Protein AF-A0A7Y5HJ88-F1 (afdb_monomer)

Mean predicted aligned error: 10.95 Å

Nearest PDB structures (foldseek):
  9in6-assembly1_Q  TM=5.980E-01  e=1.509E-03  Vibrio cholerae
  3ddy-assembly1_A  TM=4.834E-01  e=3.822E-01  Photobacterium leiognathi subsp. leiognathi
  1i8d-assembly1_C  TM=4.848E-01  e=1.341E+00  Escherichia coli
  1i8d-assembly1_B  TM=4.031E-01  e=1.341E+00  Escherichia coli
  2y6t-assembly2_H  TM=1.933E-01  e=7.429E+00  Yersinia pseudotuberculosis YPIII

Secondary structure (DSSP, 8-state):
-PPPP--------SSB---TTTSPBSSSTT-BTT---GGGTT-GGG----SEEEEEEEE---GGG--EEEBSS-B-TT-SEEEBS-STTS---SGGG-EEEETTEEEEEEEE-SSEEEEEEEEETTPPP--B-TT-EEE-PEEEEEEEE--BS--TT--

Solvent-accessible surface area (backbone atoms only — not comparable to full-atom values): 9269 Å² total; per-residue (Å²): 133,87,76,78,82,66,81,80,38,77,74,94,62,92,51,60,83,40,64,25,25,78,40,48,57,40,90,51,20,79,27,38,78,77,27,66,26,67,76,34,68,84,35,75,88,72,47,64,76,61,67,54,48,77,46,77,47,74,41,79,48,70,72,98,64,47,42,63,25,32,24,70,48,56,41,55,58,84,58,54,61,47,46,28,76,37,35,74,41,52,79,64,66,61,81,90,45,33,48,38,34,44,90,83,24,30,32,29,39,76,48,69,55,71,35,36,35,36,50,67,36,69,25,32,97,84,28,59,62,55,72,44,57,52,68,40,55,35,36,31,57,49,65,48,77,44,78,42,76,41,54,51,88,62,57,102,84,67,130

pLDDT: mean 78.97, std 18.43, range [27.45, 98.44]

Foldseek 3Di:
DDDPADLQADDDDLADDFQLAPFADDDHRRHDVLRPHNVSVVPVVSGDDDQKDKDKDFDQDDDPLNDKWFFQFKDALPDQKTFTPFCVSQVDDDQSQQWKDWDQKIWGFDDDDGTMTGTPDTRPPVRGRGIGGGGTIIHGTDMDIDIGGGHHPDDPPDD

Structure (mmCIF, N/CA/C/O backbone):
data_AF-A0A7Y5HJ88-F1
#
_entry.id   AF-A0A7Y5HJ88-F1
#
loop_
_atom_site.group_PDB
_atom_site.id
_atom_site.type_symbol
_atom_site.label_atom_id
_atom_site.label_alt_id
_atom_site.label_comp_id
_atom_site.label_asym_id
_atom_site.label_entity_id
_atom_site.label_seq_id
_atom_site.pdbx_PDB_ins_code
_atom_site.Cartn_x
_atom_site.Cartn_y
_atom_site.Cartn_z
_atom_site.occupancy
_atom_site.B_iso_or_equiv
_atom_site.auth_seq_id
_atom_site.auth_comp_id
_atom_site.auth_asym_id
_atom_site.auth_atom_id
_atom_site.pdbx_PDB_model_num
ATOM 1 N N . GLU A 1 1 ? -18.438 -6.863 -28.517 1.00 39.56 1 GLU A N 1
ATOM 2 C CA . GLU A 1 1 ? -17.621 -6.817 -27.287 1.00 39.56 1 GLU A CA 1
ATOM 3 C C . GLU A 1 1 ? -16.157 -7.030 -27.673 1.00 39.56 1 GLU A C 1
ATOM 5 O O . GLU A 1 1 ? -15.911 -7.962 -28.440 1.00 39.56 1 GLU A O 1
ATOM 10 N N . PRO A 1 2 ? -15.200 -6.162 -27.294 1.00 33.59 2 PRO A N 1
ATOM 11 C CA . PRO A 1 2 ? -13.812 -6.362 -27.685 1.00 33.59 2 PRO A CA 1
ATOM 12 C C . PRO A 1 2 ? -13.194 -7.467 -26.824 1.00 33.59 2 PRO A C 1
ATOM 14 O O . PRO A 1 2 ? -13.199 -7.415 -25.596 1.00 33.59 2 PRO A O 1
ATOM 17 N N . ARG A 1 3 ? -12.695 -8.498 -27.505 1.00 27.45 3 ARG A N 1
ATOM 18 C CA . ARG A 1 3 ? -12.047 -9.678 -26.928 1.00 27.45 3 ARG A CA 1
ATOM 19 C C . ARG A 1 3 ? -10.778 -9.234 -26.168 1.00 27.45 3 ARG A C 1
ATOM 21 O O . ARG A 1 3 ? -10.033 -8.422 -26.719 1.00 27.45 3 ARG A O 1
ATOM 28 N N . PRO A 1 4 ? -10.497 -9.726 -24.945 1.00 34.09 4 PRO A N 1
ATOM 29 C CA . PRO A 1 4 ? -9.244 -9.409 -24.263 1.00 34.09 4 PRO A CA 1
ATOM 30 C C . PRO A 1 4 ? -8.049 -9.845 -25.131 1.00 34.09 4 PRO A C 1
ATOM 32 O O . PRO A 1 4 ? -8.138 -10.885 -25.794 1.00 34.09 4 PRO A O 1
ATOM 35 N N . PRO A 1 5 ? -6.945 -9.074 -25.159 1.00 39.31 5 PRO A N 1
ATOM 36 C CA . PRO A 1 5 ? -5.787 -9.411 -25.976 1.00 39.31 5 PRO A CA 1
ATOM 37 C C . PRO A 1 5 ? -5.241 -10.780 -25.561 1.00 39.31 5 PRO A C 1
ATOM 39 O O . PRO A 1 5 ? -4.984 -11.032 -24.380 1.00 39.31 5 PRO A O 1
ATOM 42 N N . GLN A 1 6 ? -5.081 -11.678 -26.537 1.00 38.38 6 GLN A N 1
ATOM 43 C CA . GLN A 1 6 ? -4.413 -12.957 -26.323 1.00 38.38 6 GLN A CA 1
ATOM 44 C C . GLN A 1 6 ? -2.955 -12.688 -25.932 1.00 38.38 6 GLN A C 1
ATOM 46 O O . GLN A 1 6 ? -2.178 -12.163 -26.722 1.00 38.38 6 GLN A O 1
ATOM 51 N N . ARG A 1 7 ? -2.586 -13.054 -24.700 1.00 42.25 7 ARG A N 1
ATOM 52 C CA . ARG A 1 7 ? -1.224 -12.969 -24.140 1.00 42.25 7 ARG A CA 1
ATOM 53 C C . ARG A 1 7 ? -0.329 -14.110 -24.659 1.00 42.25 7 ARG A C 1
ATOM 55 O O . ARG A 1 7 ? 0.262 -14.842 -23.876 1.00 42.25 7 ARG A O 1
ATOM 62 N N . GLY A 1 8 ? -0.341 -14.341 -25.966 1.00 37.38 8 GLY A N 1
ATOM 63 C CA . GLY A 1 8 ? 0.315 -15.466 -26.643 1.00 37.38 8 GLY A CA 1
ATOM 64 C C . GLY A 1 8 ? 1.722 -15.193 -27.182 1.00 37.38 8 GLY A C 1
ATOM 65 O O . GLY A 1 8 ? 2.094 -15.810 -28.168 1.00 37.38 8 GLY A O 1
ATOM 66 N N . GLY A 1 9 ? 2.486 -14.280 -26.586 1.00 37.41 9 GLY A N 1
ATOM 67 C CA . GLY A 1 9 ? 3.842 -13.960 -27.029 1.00 37.41 9 GLY A CA 1
ATOM 68 C C . GLY A 1 9 ? 4.600 -13.239 -25.917 1.00 37.41 9 GLY A C 1
ATOM 69 O O . GLY A 1 9 ? 3.988 -12.612 -25.050 1.00 37.41 9 GLY A O 1
ATOM 70 N N . GLY A 1 10 ? 5.917 -13.424 -25.895 1.00 42.88 10 GLY A N 1
ATOM 71 C CA . GLY A 1 10 ? 6.760 -13.160 -24.731 1.00 42.88 10 GLY A CA 1
ATOM 72 C C . GLY A 1 10 ? 6.868 -14.397 -23.841 1.00 42.88 10 GLY A C 1
ATOM 73 O O . GLY A 1 10 ? 6.278 -14.467 -22.764 1.00 42.88 10 GLY A O 1
ATOM 74 N N . GLY A 1 11 ? 7.606 -15.408 -24.311 1.00 44.62 11 GLY A N 1
ATOM 75 C CA . GLY A 1 11 ? 8.034 -16.511 -23.453 1.00 44.62 11 GLY A CA 1
ATOM 76 C C . GLY A 1 11 ? 8.925 -16.006 -22.314 1.00 44.62 11 GLY A C 1
ATOM 77 O O . GLY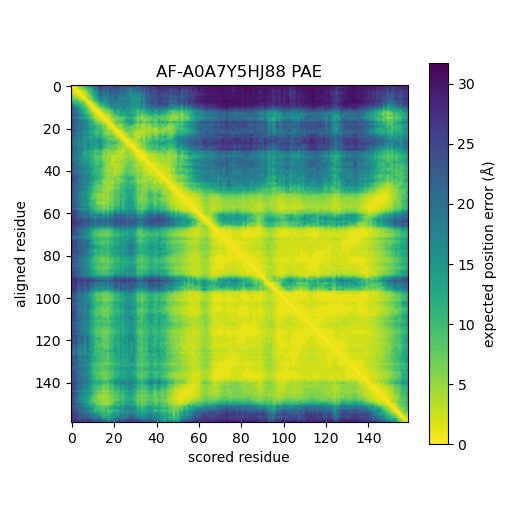 A 1 11 ? 9.494 -14.918 -22.389 1.00 44.62 11 GLY A O 1
ATOM 78 N N . LEU A 1 12 ? 9.051 -16.805 -21.254 1.00 50.62 12 LEU A N 1
ATOM 79 C CA . LEU A 1 12 ? 10.016 -16.551 -20.184 1.00 50.62 12 LEU A CA 1
ATOM 80 C C . LEU A 1 12 ? 11.418 -16.424 -20.798 1.00 50.62 12 LEU A C 1
ATOM 82 O O . LEU A 1 12 ? 11.959 -17.408 -21.299 1.00 50.62 12 LEU A O 1
ATOM 86 N N . SER A 1 13 ? 11.999 -15.226 -20.760 1.00 54.94 13 SER A N 1
ATOM 87 C CA . SER A 1 13 ? 1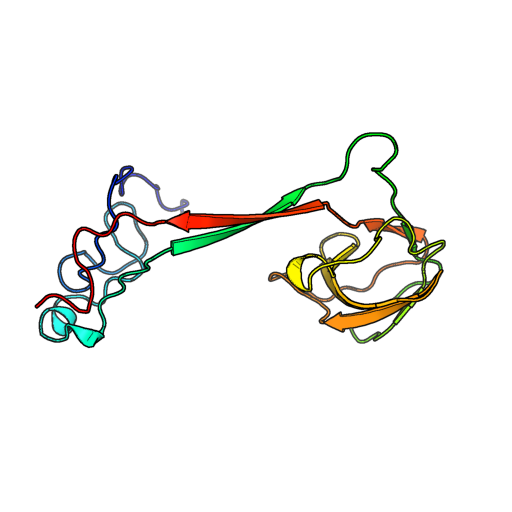3.413 -15.033 -21.072 1.00 54.94 13 SER A CA 1
ATOM 88 C C . SER A 1 13 ? 14.227 -15.170 -19.782 1.00 54.94 13 SER A C 1
ATOM 90 O O . SER A 1 13 ? 13.853 -14.568 -18.771 1.00 54.94 13 SER A O 1
ATOM 92 N N . PRO A 1 14 ? 15.333 -15.937 -19.774 1.00 60.66 14 PRO A N 1
ATOM 93 C CA . PRO A 1 14 ? 16.232 -16.008 -18.623 1.00 60.66 14 PRO A CA 1
ATOM 94 C C . PRO A 1 14 ? 17.045 -14.717 -18.426 1.00 60.66 14 PRO A C 1
ATOM 96 O O . PRO A 1 14 ? 17.687 -14.554 -17.389 1.00 60.66 14 PRO A O 1
ATOM 99 N N . THR A 1 15 ? 17.026 -13.810 -19.405 1.00 59.47 15 THR A N 1
ATOM 100 C CA . THR A 1 15 ? 17.745 -12.534 -19.392 1.00 59.47 15 THR A CA 1
ATOM 101 C C . THR A 1 15 ? 16.830 -11.383 -19.790 1.00 59.47 15 THR A C 1
ATOM 103 O O . THR A 1 15 ? 15.897 -11.539 -20.582 1.00 59.47 15 THR A O 1
ATOM 106 N N . TRP A 1 16 ? 17.098 -10.205 -19.238 1.00 66.38 16 TRP A N 1
ATOM 107 C CA . TRP A 1 16 ? 16.423 -8.977 -19.641 1.00 66.38 16 TRP A CA 1
ATOM 108 C C . TRP A 1 16 ? 17.110 -8.387 -20.878 1.00 66.38 16 TRP A C 1
ATOM 110 O O . TRP A 1 16 ? 18.289 -8.036 -20.821 1.00 66.38 16 TRP A O 1
ATOM 120 N N . ASP A 1 17 ? 16.369 -8.282 -21.984 1.00 63.44 17 ASP A N 1
ATOM 121 C CA . ASP A 1 17 ? 16.763 -7.529 -23.177 1.00 63.44 17 ASP A CA 1
ATOM 122 C C . ASP A 1 17 ? 15.790 -6.361 -23.353 1.00 63.44 17 ASP A C 1
ATOM 124 O O . ASP A 1 17 ? 14.572 -6.537 -23.404 1.00 63.44 17 ASP A O 1
ATOM 128 N N . SER A 1 18 ? 16.341 -5.154 -23.361 1.00 63.78 18 SER A N 1
ATOM 129 C CA . SER A 1 18 ? 15.601 -3.898 -23.445 1.00 63.78 18 SER A CA 1
ATOM 130 C C . SER A 1 18 ? 16.098 -3.027 -24.578 1.00 63.78 18 SER A C 1
ATOM 132 O O . SER A 1 18 ? 15.955 -1.819 -24.494 1.00 63.78 18 SER A O 1
ATOM 134 N N . THR A 1 19 ? 16.635 -3.622 -25.641 1.00 65.00 19 THR A N 1
ATOM 135 C CA . THR A 1 19 ? 16.904 -2.903 -26.891 1.00 65.00 19 THR A CA 1
ATOM 136 C C . THR A 1 19 ? 15.598 -2.391 -27.501 1.00 65.00 19 THR A C 1
ATOM 138 O O . THR A 1 19 ? 14.887 -3.084 -28.238 1.00 65.00 19 THR A O 1
ATOM 141 N N . ARG A 1 20 ? 15.228 -1.151 -27.169 1.00 68.50 20 ARG A N 1
ATOM 142 C CA . ARG A 1 20 ? 13.865 -0.632 -27.418 1.00 68.50 20 ARG A CA 1
ATOM 143 C C . ARG A 1 20 ? 13.608 -0.322 -28.890 1.00 68.50 20 ARG A C 1
ATOM 145 O O . ARG A 1 20 ? 12.452 -0.092 -29.259 1.00 68.50 20 ARG A O 1
ATOM 152 N N . GLY A 1 21 ? 14.660 -0.329 -29.708 1.00 66.00 21 GLY A N 1
ATOM 153 C CA . GLY A 1 21 ? 14.606 -0.153 -31.155 1.00 66.00 21 GLY A CA 1
ATOM 154 C C . GLY A 1 21 ? 14.425 -1.432 -31.974 1.00 66.00 21 GLY A C 1
ATOM 155 O O . GLY A 1 21 ? 14.065 -1.332 -33.146 1.00 66.00 21 GLY A O 1
ATOM 156 N N . LEU A 1 22 ? 14.644 -2.618 -31.387 1.00 67.88 22 LEU A N 1
ATOM 157 C CA . LEU A 1 22 ? 14.578 -3.901 -32.106 1.00 67.88 22 LEU A CA 1
ATOM 158 C C . LEU A 1 22 ? 13.214 -4.589 -31.995 1.00 67.88 22 LEU A C 1
ATOM 160 O O . LEU A 1 22 ? 12.809 -5.312 -32.906 1.00 67.88 22 LEU A O 1
ATOM 164 N N . LEU A 1 23 ? 12.502 -4.373 -30.888 1.00 67.81 23 LEU A N 1
ATOM 165 C CA . LEU A 1 23 ? 11.222 -5.026 -30.626 1.00 67.81 23 LEU A CA 1
ATOM 166 C C . LEU A 1 23 ? 10.039 -4.203 -31.172 1.00 67.81 23 LEU A C 1
ATOM 168 O O . LEU A 1 23 ? 10.067 -2.971 -31.109 1.00 67.81 23 LEU A O 1
ATOM 172 N N . PRO A 1 24 ? 8.970 -4.852 -31.673 1.00 64.38 24 PRO A N 1
ATOM 173 C CA . PRO A 1 24 ? 7.743 -4.164 -32.066 1.00 64.38 24 PRO A CA 1
ATOM 174 C C . PRO A 1 24 ? 7.118 -3.397 -30.884 1.00 64.38 24 PRO A C 1
ATOM 176 O O . PRO A 1 24 ? 6.978 -3.942 -29.784 1.00 64.38 24 PRO A O 1
ATOM 179 N N . ALA A 1 25 ? 6.755 -2.129 -31.106 1.00 63.03 25 ALA A N 1
ATOM 180 C CA . ALA A 1 25 ? 6.154 -1.260 -30.093 1.00 63.03 25 ALA A CA 1
ATOM 181 C C . ALA A 1 25 ? 4.634 -1.428 -30.002 1.00 63.03 25 ALA A C 1
ATOM 183 O O . ALA A 1 25 ? 3.912 -1.198 -30.973 1.00 63.03 25 ALA A O 1
ATOM 184 N N . GLY A 1 26 ? 4.133 -1.742 -28.805 1.00 58.69 26 GLY A N 1
ATOM 185 C CA . GLY A 1 26 ? 2.696 -1.814 -28.565 1.00 58.69 26 GLY A CA 1
ATOM 186 C C . GLY A 1 26 ? 2.296 -2.672 -27.370 1.00 58.69 26 GLY A C 1
ATOM 187 O O . GLY A 1 26 ? 3.107 -3.034 -26.521 1.00 58.69 26 GLY A O 1
ATOM 188 N N . ILE A 1 27 ? 1.005 -2.996 -27.322 1.00 53.31 27 ILE A N 1
ATOM 189 C CA . ILE A 1 27 ? 0.406 -3.903 -26.342 1.00 53.31 27 ILE A CA 1
ATOM 190 C C . ILE A 1 27 ? -0.102 -5.117 -27.117 1.00 53.31 27 ILE A C 1
ATOM 192 O O . ILE A 1 27 ? -1.057 -5.014 -27.885 1.00 53.31 27 ILE A O 1
ATOM 196 N N . GLY A 1 28 ? 0.543 -6.263 -26.937 1.00 52.94 28 GLY A N 1
ATOM 197 C CA . GLY A 1 28 ? 0.221 -7.481 -27.670 1.00 52.94 28 GLY A CA 1
ATOM 198 C C . GLY A 1 28 ? 1.176 -8.620 -27.326 1.00 52.94 28 GLY A C 1
ATOM 199 O O . GLY A 1 28 ? 2.159 -8.386 -26.629 1.00 52.94 28 GLY A O 1
ATOM 200 N N . PRO A 1 29 ? 0.882 -9.843 -27.793 1.00 50.69 29 PRO A N 1
ATOM 201 C CA . PRO A 1 29 ? 1.740 -11.003 -27.575 1.00 50.69 29 PRO A CA 1
ATOM 202 C C . PRO A 1 29 ? 3.168 -10.749 -28.071 1.00 50.69 29 PRO A C 1
ATOM 204 O O . PRO A 1 29 ? 4.124 -10.946 -27.341 1.00 50.69 29 PRO A O 1
ATOM 207 N N . ASP A 1 30 ? 3.327 -10.200 -29.267 1.00 55.00 30 ASP A N 1
ATOM 208 C CA . ASP A 1 30 ? 4.655 -10.029 -29.871 1.00 55.00 30 ASP A CA 1
ATOM 209 C C . ASP A 1 30 ? 5.184 -8.592 -29.741 1.00 55.00 30 ASP A C 1
ATOM 211 O O . ASP A 1 30 ? 6.024 -8.156 -30.525 1.00 55.00 30 ASP A O 1
ATOM 215 N N . GLN A 1 31 ? 4.644 -7.821 -28.792 1.00 60.56 31 GLN A N 1
ATOM 216 C CA . GLN A 1 31 ? 4.926 -6.396 -28.631 1.00 60.56 31 GLN A CA 1
ATOM 217 C C . GLN A 1 31 ? 5.555 -6.129 -27.265 1.00 60.56 31 GLN A C 1
ATOM 219 O O . GLN A 1 31 ? 5.046 -6.569 -26.232 1.00 60.56 31 GLN A O 1
ATOM 224 N N . PHE A 1 32 ? 6.640 -5.360 -27.243 1.00 67.19 32 PHE A N 1
ATOM 225 C CA . PHE A 1 32 ? 7.273 -4.936 -26.002 1.00 67.19 32 PHE A CA 1
ATOM 226 C C . PHE A 1 32 ? 6.724 -3.568 -25.604 1.00 67.19 32 PHE A C 1
ATOM 228 O O . PHE A 1 32 ? 6.903 -2.582 -26.312 1.00 67.19 32 PHE A O 1
ATOM 235 N N . PHE A 1 33 ? 6.057 -3.480 -24.453 1.00 64.31 33 PHE A N 1
ATOM 236 C CA . PHE A 1 33 ? 5.387 -2.243 -24.027 1.00 64.31 33 PHE A CA 1
ATOM 237 C C . PHE A 1 33 ? 6.351 -1.078 -23.741 1.00 64.31 33 PHE A C 1
ATOM 239 O O . PHE A 1 33 ? 5.917 0.069 -23.662 1.00 64.31 33 PHE A O 1
ATOM 246 N N . LEU A 1 34 ? 7.649 -1.360 -23.576 1.00 69.00 34 LEU A N 1
ATOM 247 C CA . LEU A 1 34 ? 8.689 -0.337 -23.484 1.00 69.00 34 LEU A CA 1
ATOM 248 C C . LEU A 1 34 ? 9.360 -0.046 -24.832 1.00 69.00 34 LEU A C 1
ATOM 250 O O . LEU A 1 34 ? 10.146 0.896 -24.880 1.00 69.00 34 LEU A O 1
ATOM 254 N N . ALA A 1 35 ? 9.082 -0.782 -25.912 1.00 72.69 35 ALA A N 1
ATOM 255 C CA . ALA A 1 35 ? 9.692 -0.498 -27.207 1.00 72.69 35 ALA A CA 1
ATOM 256 C C . ALA A 1 35 ? 9.321 0.906 -27.707 1.00 72.69 35 ALA A C 1
ATOM 258 O O . ALA A 1 35 ? 8.212 1.402 -27.508 1.00 72.69 35 ALA A O 1
ATOM 259 N N . LYS A 1 36 ? 10.296 1.550 -28.345 1.00 72.00 36 LYS A N 1
ATOM 260 C CA . LYS A 1 36 ? 10.197 2.894 -28.927 1.00 72.00 36 LYS A CA 1
ATOM 261 C C . LYS A 1 36 ? 10.299 2.879 -30.453 1.00 72.00 36 LYS A C 1
ATOM 263 O O . LYS A 1 36 ? 10.103 3.916 -31.080 1.00 72.00 36 LYS A O 1
ATOM 268 N N . GLY A 1 37 ? 10.557 1.710 -31.042 1.00 72.12 37 GLY A N 1
ATOM 269 C CA . GLY A 1 37 ? 10.689 1.543 -32.484 1.00 72.12 37 GLY A CA 1
ATOM 270 C C . GLY A 1 37 ? 12.021 2.073 -33.026 1.00 72.12 37 GLY A C 1
ATOM 271 O O . GLY A 1 37 ? 12.893 2.464 -32.248 1.00 72.12 37 GLY A O 1
ATOM 272 N N . PRO A 1 38 ? 12.192 2.102 -34.360 1.00 77.88 38 PRO A N 1
ATOM 273 C CA . PRO A 1 38 ? 13.493 2.288 -35.007 1.00 77.88 38 PRO A CA 1
ATOM 274 C C . PRO A 1 38 ? 14.285 3.526 -34.567 1.00 77.88 38 PRO A C 1
ATOM 276 O O . PRO A 1 38 ? 15.507 3.489 -34.570 1.00 77.88 38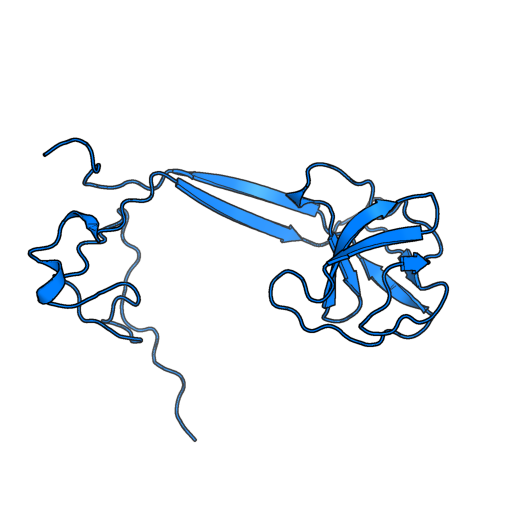 PRO A O 1
ATOM 279 N N . SER A 1 39 ? 13.618 4.596 -34.122 1.00 73.75 39 SER A N 1
ATOM 280 C CA . SER A 1 39 ? 14.275 5.807 -33.609 1.00 73.75 39 SER A CA 1
ATOM 281 C C . SER A 1 39 ? 15.114 5.590 -32.343 1.00 73.75 39 SER A C 1
ATOM 283 O O . SER A 1 39 ? 15.937 6.434 -32.015 1.00 73.75 39 SER A O 1
ATOM 285 N N . SER A 1 40 ? 14.904 4.492 -31.611 1.00 78.38 40 SER A N 1
ATOM 286 C CA . SER A 1 40 ? 15.717 4.125 -30.442 1.00 78.38 40 SER A CA 1
ATOM 287 C C . SER A 1 40 ? 17.008 3.384 -30.824 1.00 78.38 40 SER A C 1
ATOM 289 O O . SER A 1 40 ? 17.946 3.363 -30.039 1.00 78.38 40 SER A O 1
ATOM 291 N N . LEU A 1 41 ? 17.126 2.864 -32.057 1.00 76.56 41 LEU A N 1
ATOM 292 C CA . LEU A 1 41 ? 18.354 2.195 -32.522 1.00 76.56 41 LEU A CA 1
ATOM 293 C C . LEU A 1 41 ? 19.584 3.109 -32.491 1.00 76.56 41 LEU A C 1
ATOM 295 O O . LEU A 1 41 ? 20.701 2.631 -32.330 1.00 76.56 41 LEU A O 1
ATOM 299 N N . GLU A 1 42 ? 19.371 4.413 -32.650 1.00 78.44 42 GLU A N 1
ATOM 300 C CA . GLU A 1 42 ? 20.422 5.434 -32.647 1.00 78.44 42 GLU A CA 1
ATOM 301 C C . GLU A 1 42 ? 20.544 6.145 -31.287 1.00 78.44 42 GLU A C 1
ATOM 303 O O . GLU A 1 42 ? 21.314 7.093 -31.149 1.00 78.44 42 GLU A O 1
ATOM 308 N N . ASN A 1 43 ? 19.782 5.711 -30.276 1.00 74.00 43 ASN A N 1
ATOM 309 C CA . ASN A 1 43 ? 19.652 6.393 -28.993 1.00 74.00 43 ASN A CA 1
ATOM 310 C C . ASN A 1 43 ? 19.894 5.441 -27.811 1.00 74.00 43 ASN A C 1
ATOM 312 O O . ASN A 1 43 ? 18.973 5.115 -27.066 1.00 74.00 43 ASN A O 1
ATOM 316 N N . SER A 1 44 ? 21.147 5.030 -27.611 1.00 69.50 44 SER A N 1
ATOM 317 C CA . SER A 1 44 ? 21.537 4.078 -26.557 1.00 69.50 44 SER A CA 1
ATOM 318 C C . SER A 1 44 ? 21.144 4.510 -25.138 1.00 69.50 44 SER A C 1
ATOM 320 O O . SER A 1 44 ? 20.859 3.663 -24.300 1.00 69.50 44 SER A O 1
ATOM 322 N N . VAL A 1 45 ? 21.045 5.817 -24.865 1.00 70.12 45 VAL A N 1
ATOM 323 C CA . VAL A 1 45 ? 20.672 6.339 -23.535 1.00 70.12 45 VAL A CA 1
ATOM 324 C C . VAL A 1 45 ? 19.210 6.096 -23.163 1.00 70.12 45 VAL A C 1
ATOM 326 O O . VAL A 1 45 ? 18.803 6.405 -22.041 1.00 70.12 45 VAL A O 1
ATOM 329 N N . ASP A 1 46 ? 18.384 5.619 -24.096 1.00 72.44 46 ASP A N 1
ATOM 330 C CA . ASP A 1 46 ? 16.998 5.299 -23.793 1.00 72.44 46 ASP A CA 1
ATOM 331 C C . ASP A 1 46 ? 16.712 3.830 -23.516 1.00 72.44 46 ASP A C 1
ATOM 333 O O . ASP A 1 46 ? 15.590 3.536 -23.075 1.00 72.44 46 ASP A O 1
ATOM 337 N N . ASP A 1 47 ? 17.710 2.960 -23.677 1.00 72.94 47 ASP A N 1
ATOM 338 C CA . ASP A 1 47 ? 17.662 1.571 -23.246 1.00 72.94 47 ASP A CA 1
ATOM 339 C C . ASP A 1 47 ? 17.503 1.470 -21.716 1.00 72.94 47 ASP A C 1
ATOM 341 O O . ASP A 1 47 ? 17.861 2.360 -20.945 1.00 72.94 47 ASP A O 1
ATOM 345 N N . VAL A 1 48 ? 16.885 0.379 -21.253 1.00 71.88 48 VAL A N 1
ATOM 346 C CA . VAL A 1 48 ? 16.574 0.174 -19.829 1.00 71.88 48 VAL A CA 1
ATOM 347 C C . VAL A 1 48 ? 17.247 -1.099 -19.336 1.00 71.88 48 VAL A C 1
ATOM 349 O O . VAL A 1 48 ? 16.738 -2.194 -19.561 1.00 71.88 48 VAL A O 1
ATOM 352 N N . PHE A 1 49 ?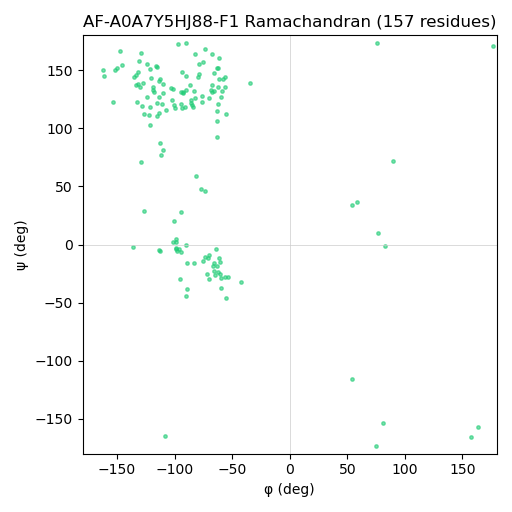 18.356 -0.967 -18.608 1.00 75.38 49 PHE A N 1
ATOM 353 C CA . PHE A 1 49 ? 19.101 -2.093 -18.030 1.00 75.38 49 PHE A CA 1
ATOM 354 C C . PHE A 1 49 ? 18.955 -2.120 -16.497 1.00 75.38 49 PHE A C 1
ATOM 356 O O . PHE A 1 49 ? 19.818 -1.621 -15.773 1.00 75.38 49 PHE A O 1
ATOM 363 N N . PRO A 1 50 ? 17.846 -2.654 -15.946 1.00 76.50 50 PRO A N 1
ATOM 364 C CA . PRO A 1 50 ? 17.663 -2.702 -14.507 1.00 76.50 50 PRO A CA 1
ATOM 365 C C . PRO A 1 50 ? 18.637 -3.717 -13.905 1.00 76.50 50 PRO A C 1
ATOM 367 O O . PRO A 1 50 ? 18.614 -4.887 -14.263 1.00 76.50 50 PRO A O 1
ATOM 370 N N . ALA A 1 51 ? 19.438 -3.306 -12.923 1.00 79.06 51 ALA A N 1
ATOM 371 C CA . ALA A 1 51 ? 20.297 -4.242 -12.190 1.00 79.06 51 ALA A CA 1
ATOM 372 C C . ALA A 1 51 ? 19.487 -5.185 -11.274 1.00 79.06 51 ALA A C 1
ATOM 374 O O . ALA A 1 51 ? 19.902 -6.304 -10.963 1.00 79.06 51 ALA A O 1
ATOM 375 N N . LYS A 1 52 ? 18.334 -4.715 -10.778 1.00 85.25 52 LYS A N 1
ATOM 376 C CA . LYS A 1 52 ? 17.463 -5.435 -9.839 1.00 85.25 52 LYS A CA 1
ATOM 377 C C . LYS A 1 52 ? 16.005 -5.035 -10.046 1.00 85.25 52 LYS A C 1
ATOM 379 O O . LYS A 1 52 ? 15.713 -3.894 -10.397 1.00 85.25 52 LYS A O 1
ATOM 384 N N . VAL A 1 53 ? 15.093 -5.946 -9.726 1.00 86.62 53 VAL A N 1
ATOM 385 C CA . VAL A 1 53 ? 13.660 -5.680 -9.560 1.00 86.62 53 VAL A CA 1
ATOM 386 C C . VAL A 1 53 ? 13.307 -5.816 -8.087 1.00 86.62 53 VAL A C 1
ATOM 388 O O . VAL A 1 53 ? 13.629 -6.823 -7.459 1.00 86.62 53 VAL A O 1
ATOM 391 N N . ARG A 1 54 ? 12.610 -4.821 -7.535 1.00 88.81 54 ARG A N 1
ATOM 392 C CA . ARG A 1 54 ? 12.025 -4.904 -6.195 1.00 88.81 54 ARG A CA 1
ATOM 393 C C . ARG A 1 54 ? 10.604 -5.443 -6.281 1.00 88.81 54 ARG A C 1
ATOM 395 O O . ARG A 1 54 ? 9.728 -4.808 -6.864 1.00 88.81 54 ARG A O 1
ATOM 402 N N . VAL A 1 55 ? 10.369 -6.589 -5.656 1.00 89.25 55 VAL A N 1
ATOM 403 C CA . VAL A 1 55 ? 9.045 -7.189 -5.496 1.00 89.25 55 VAL A CA 1
ATOM 404 C C . VAL A 1 55 ? 8.538 -6.884 -4.091 1.00 89.25 55 VAL A C 1
ATOM 406 O O . VAL A 1 55 ? 9.156 -7.288 -3.108 1.00 89.25 55 VAL A O 1
ATOM 409 N N . THR A 1 56 ? 7.400 -6.197 -4.000 1.00 87.00 56 THR A N 1
ATOM 410 C CA . THR A 1 56 ? 6.711 -5.922 -2.733 1.00 87.00 56 THR A CA 1
ATOM 411 C C . THR A 1 56 ? 5.384 -6.667 -2.713 1.00 87.00 56 THR A C 1
ATOM 413 O O . THR A 1 56 ? 4.474 -6.345 -3.475 1.00 87.00 56 THR A O 1
ATOM 416 N N . LEU A 1 57 ? 5.262 -7.651 -1.826 1.00 88.12 57 LEU A N 1
ATOM 417 C CA . LEU A 1 57 ? 4.038 -8.418 -1.608 1.00 88.12 57 LEU A CA 1
ATOM 418 C C . LEU A 1 57 ? 3.454 -8.061 -0.251 1.00 88.12 57 LEU A C 1
ATOM 420 O O . LEU A 1 57 ? 4.183 -7.949 0.731 1.00 88.12 57 LEU A O 1
ATOM 424 N N . VAL A 1 58 ? 2.133 -7.906 -0.191 1.00 87.12 58 VAL A N 1
ATOM 425 C CA . VAL A 1 58 ? 1.420 -7.799 1.081 1.00 87.12 58 VAL A CA 1
ATOM 426 C C . VAL A 1 58 ? 0.395 -8.904 1.162 1.00 87.12 58 VAL A C 1
ATOM 428 O O . VAL A 1 58 ? -0.505 -8.985 0.327 1.00 87.12 58 VAL A O 1
ATOM 431 N N . VAL A 1 59 ? 0.569 -9.751 2.165 1.00 86.81 59 VAL A N 1
ATOM 432 C CA . VAL A 1 59 ? -0.274 -10.916 2.423 1.00 86.81 59 VAL A CA 1
ATOM 433 C C . VAL A 1 59 ? -0.991 -10.737 3.749 1.00 86.81 59 VAL A C 1
ATOM 435 O O . VAL A 1 59 ? -0.506 -10.025 4.632 1.00 86.81 59 VAL A O 1
ATOM 438 N N . ASP A 1 60 ? -2.159 -11.359 3.881 1.00 83.19 60 ASP A N 1
ATOM 439 C CA . ASP A 1 60 ? -2.835 -11.382 5.172 1.00 83.19 60 ASP A CA 1
ATOM 440 C C . ASP A 1 60 ? -1.999 -12.183 6.178 1.00 83.19 60 ASP A C 1
ATOM 442 O O . ASP A 1 60 ? -1.284 -13.122 5.809 1.00 83.19 60 ASP A O 1
ATOM 446 N N . ARG A 1 61 ? -2.055 -11.785 7.446 1.00 77.12 61 ARG A N 1
ATOM 447 C CA . ARG A 1 61 ? -1.379 -12.529 8.512 1.00 77.12 61 ARG A CA 1
ATOM 448 C C . ARG A 1 61 ? -2.230 -13.748 8.861 1.00 77.12 61 ARG A C 1
ATOM 450 O O . ARG A 1 61 ? -3.452 -13.693 8.792 1.00 77.12 61 ARG A O 1
ATOM 457 N N . VAL A 1 62 ? -1.588 -14.854 9.230 1.00 72.12 62 VAL A N 1
ATOM 458 C CA . VAL A 1 62 ? -2.262 -16.092 9.658 1.00 72.12 62 VAL A CA 1
ATOM 459 C C . VAL A 1 62 ? -1.924 -16.401 11.117 1.00 72.12 62 VAL A C 1
ATOM 461 O O . VAL A 1 62 ? -0.870 -16.004 11.609 1.00 72.12 62 VAL A O 1
ATOM 464 N N . GLY A 1 63 ? -2.811 -17.111 11.818 1.00 69.69 63 GLY A N 1
ATOM 465 C CA . GLY A 1 63 ? -2.604 -17.509 13.216 1.00 69.69 63 GLY A CA 1
ATOM 466 C C . GLY A 1 63 ? -2.920 -16.406 14.234 1.00 69.69 63 GLY A C 1
ATOM 467 O O . GLY A 1 63 ? -3.731 -15.522 13.974 1.00 69.69 63 GLY A O 1
ATOM 468 N N . SER A 1 64 ? -2.287 -16.447 15.410 1.00 64.19 64 SER A N 1
ATOM 469 C CA . SER A 1 64 ? -2.509 -15.494 16.518 1.00 64.19 64 SER A CA 1
ATOM 470 C C . SER A 1 64 ? -2.192 -14.029 16.180 1.00 64.19 64 SER A C 1
ATOM 472 O O . SER A 1 64 ? -2.615 -13.116 16.898 1.00 64.19 64 SER A O 1
ATOM 474 N N . ASP A 1 65 ? -1.470 -13.821 15.078 1.00 64.06 65 ASP A N 1
ATOM 475 C CA . ASP A 1 65 ? -1.060 -12.517 14.559 1.00 64.06 65 ASP A CA 1
ATOM 476 C C . ASP A 1 65 ? -2.000 -11.991 13.462 1.00 64.06 65 ASP A C 1
ATOM 478 O O . ASP A 1 65 ? -1.839 -10.854 13.017 1.00 64.06 65 ASP A O 1
ATOM 482 N N . ALA A 1 66 ? -3.002 -12.784 13.054 1.00 68.81 66 ALA A N 1
ATOM 483 C CA . ALA A 1 66 ? -4.075 -12.424 12.119 1.00 68.81 66 ALA A CA 1
ATOM 484 C C . ALA A 1 66 ? -5.113 -11.491 12.761 1.00 68.81 66 ALA A C 1
ATOM 486 O O . ALA A 1 66 ? -6.322 -11.712 12.688 1.00 68.81 66 ALA A O 1
ATOM 487 N N . ARG A 1 67 ? -4.638 -10.467 13.468 1.00 81.94 67 ARG A N 1
ATOM 488 C CA . ARG A 1 67 ? -5.509 -9.489 14.108 1.00 81.94 67 ARG A CA 1
ATOM 489 C C . ARG A 1 67 ? -5.985 -8.489 13.063 1.00 81.94 67 ARG A C 1
ATOM 491 O O . ARG A 1 67 ? -5.245 -8.109 12.158 1.00 81.94 67 ARG A O 1
ATOM 498 N N . VAL A 1 68 ? -7.223 -8.056 13.223 1.00 90.75 68 VAL A N 1
ATOM 499 C CA . VAL A 1 68 ? -7.822 -6.953 12.475 1.00 90.75 68 VAL A CA 1
ATOM 500 C C . VAL A 1 68 ? -8.274 -5.911 13.486 1.00 90.75 68 VAL A C 1
ATOM 502 O O . VAL A 1 68 ? -8.552 -6.262 14.631 1.00 90.75 68 VAL A O 1
ATOM 505 N N . GLY A 1 69 ? -8.290 -4.651 13.077 1.00 94.00 69 GLY A N 1
ATOM 506 C CA . GLY A 1 69 ? -8.988 -3.606 13.810 1.00 94.00 69 GLY A CA 1
ATOM 507 C C . GLY A 1 69 ? -10.365 -3.363 13.218 1.00 94.00 69 GLY A C 1
ATOM 508 O O . GLY A 1 69 ? -10.700 -3.855 12.136 1.00 94.00 69 GLY A O 1
ATOM 509 N N . GLU A 1 70 ? -11.131 -2.542 13.906 1.00 97.62 70 GLU A N 1
ATOM 510 C CA . GLU A 1 70 ? -12.454 -2.096 13.498 1.00 97.62 70 GLU A CA 1
ATOM 511 C C . GLU A 1 70 ? -12.522 -0.572 13.603 1.00 97.62 70 GLU A C 1
ATOM 513 O O . GLU A 1 70 ? -12.036 0.006 14.574 1.00 97.62 70 GLU A O 1
ATOM 518 N N . LEU A 1 71 ? -13.090 0.100 12.597 1.00 98.38 71 LEU A N 1
ATOM 519 C CA . LEU A 1 71 ? -13.288 1.548 12.645 1.00 98.38 71 LEU A CA 1
ATOM 520 C C . LEU A 1 71 ? -14.217 1.925 13.802 1.00 98.38 71 LEU A C 1
ATOM 522 O O . LEU A 1 71 ? -15.383 1.546 13.810 1.00 98.38 71 LEU A O 1
ATOM 526 N N . ALA A 1 72 ? -13.725 2.750 14.725 1.00 98.12 72 ALA A N 1
ATOM 527 C CA . ALA A 1 72 ? -14.521 3.266 15.839 1.00 98.12 72 ALA A CA 1
ATOM 528 C C . ALA A 1 72 ? -15.552 4.317 15.381 1.00 98.12 72 ALA A C 1
ATOM 530 O O . ALA A 1 72 ? -16.577 4.531 16.027 1.00 98.12 72 ALA A O 1
ATOM 531 N N . GLN A 1 73 ? -15.272 4.990 14.264 1.00 96.81 73 GLN A N 1
ATOM 532 C CA . GLN A 1 73 ? -16.161 5.951 13.617 1.00 96.81 73 GLN A CA 1
ATOM 533 C C . GLN A 1 73 ? -15.989 5.868 12.098 1.00 96.81 73 GLN A C 1
ATOM 535 O O . GLN A 1 73 ? -14.925 5.485 11.609 1.00 96.81 73 GLN A O 1
ATOM 540 N N . GLY A 1 74 ? -17.023 6.257 11.350 1.00 97.75 74 GLY A N 1
ATOM 541 C CA . GLY A 1 74 ? -16.913 6.361 9.897 1.00 97.75 74 GLY A CA 1
ATOM 542 C C . GLY A 1 74 ? -15.891 7.421 9.480 1.00 97.75 74 GLY A C 1
ATOM 543 O O . GLY A 1 74 ? -15.677 8.392 10.207 1.00 97.75 74 GLY A O 1
ATOM 544 N N . ILE A 1 75 ? -15.282 7.226 8.311 1.00 98.12 75 ILE A N 1
ATOM 545 C CA . ILE A 1 75 ? -14.324 8.166 7.717 1.00 98.12 75 ILE A CA 1
ATOM 546 C C . ILE A 1 75 ? -14.723 8.512 6.279 1.00 98.12 75 ILE A C 1
ATOM 548 O O . ILE A 1 75 ? -15.139 7.644 5.509 1.00 98.12 75 ILE A O 1
ATOM 552 N N . GLY A 1 76 ? -14.589 9.781 5.909 1.00 97.94 76 GLY A N 1
ATOM 553 C CA . GLY A 1 76 ? -14.755 10.292 4.552 1.00 97.94 76 GLY A CA 1
ATOM 554 C C . GLY A 1 76 ? -13.447 10.291 3.748 1.00 97.94 76 GLY A C 1
ATOM 555 O O . GLY A 1 76 ? -12.382 10.022 4.302 1.00 97.94 76 GLY A O 1
ATOM 556 N N . PRO A 1 77 ? -13.481 10.613 2.441 1.00 96.94 77 PRO A N 1
ATOM 557 C CA . PRO A 1 77 ? -12.315 10.525 1.551 1.00 96.94 77 PRO A CA 1
ATOM 558 C C . PRO A 1 77 ? -11.168 11.485 1.893 1.00 96.94 77 PRO A C 1
ATOM 560 O O . PRO A 1 77 ? -10.016 11.194 1.580 1.00 96.94 77 PRO A O 1
ATOM 563 N N . GLU A 1 78 ? -11.468 12.617 2.529 1.00 97.25 78 GLU A N 1
ATOM 564 C CA . GLU A 1 78 ? -10.482 13.654 2.866 1.00 97.25 78 GLU A CA 1
ATOM 565 C C . GLU A 1 78 ? -10.046 13.619 4.337 1.00 97.25 78 GLU A C 1
ATOM 567 O O . GLU A 1 78 ? -9.223 14.430 4.756 1.00 97.25 78 GLU A O 1
ATOM 572 N N . ASP A 1 79 ? -10.550 12.658 5.117 1.00 97.88 79 ASP A N 1
ATOM 573 C CA . ASP A 1 79 ? -10.156 12.518 6.513 1.00 97.88 79 ASP A CA 1
ATOM 574 C C . ASP A 1 79 ? -8.683 12.129 6.632 1.00 97.88 79 ASP A C 1
ATOM 576 O O . ASP A 1 79 ? -8.194 11.188 5.990 1.00 97.88 79 ASP A O 1
ATOM 580 N N . THR A 1 80 ? -7.993 12.855 7.508 1.00 97.81 80 THR A N 1
ATOM 581 C CA . THR A 1 80 ? -6.560 12.709 7.784 1.00 97.81 80 THR A CA 1
ATOM 582 C C . THR A 1 80 ? -6.271 11.882 9.036 1.00 97.81 80 THR A C 1
ATOM 584 O O . THR A 1 80 ? -5.115 11.687 9.403 1.00 97.81 80 THR A O 1
ATOM 587 N N . THR A 1 81 ? -7.308 11.370 9.698 1.00 97.88 81 THR A N 1
ATOM 588 C CA . THR A 1 81 ? -7.183 10.516 10.883 1.00 97.88 81 THR A CA 1
ATOM 589 C C . THR A 1 81 ? -8.127 9.330 10.779 1.00 97.88 81 THR A C 1
ATOM 591 O O . THR A 1 81 ? -9.230 9.447 10.246 1.00 97.88 81 THR A O 1
ATOM 594 N N . ILE A 1 82 ? -7.689 8.179 11.281 1.00 98.06 82 ILE A N 1
ATOM 595 C CA . ILE A 1 82 ? -8.479 6.948 11.303 1.00 98.06 82 ILE A CA 1
ATOM 596 C C . ILE A 1 82 ? -8.502 6.436 12.732 1.00 98.06 82 ILE A C 1
ATOM 598 O O . ILE A 1 82 ? -7.468 6.011 13.243 1.00 98.06 82 ILE A O 1
ATOM 602 N N . ARG A 1 83 ? -9.676 6.468 13.367 1.00 98.19 83 ARG A N 1
ATOM 603 C CA . ARG A 1 83 ? -9.870 5.906 14.707 1.00 98.19 83 ARG A CA 1
ATOM 604 C C . ARG A 1 83 ? -10.356 4.470 14.617 1.00 98.19 83 ARG A C 1
ATOM 606 O O . ARG A 1 83 ? -11.326 4.185 13.915 1.00 98.19 83 ARG A O 1
ATOM 613 N N . VAL A 1 84 ? -9.695 3.596 15.357 1.00 97.75 84 VAL A N 1
ATOM 614 C CA . VAL A 1 84 ? -9.966 2.165 15.458 1.00 97.75 84 VAL A CA 1
ATOM 615 C C . VAL A 1 84 ? -10.070 1.740 16.920 1.00 97.75 84 VAL A C 1
ATOM 617 O O . VAL A 1 84 ? -9.646 2.460 17.820 1.00 97.75 84 VAL A 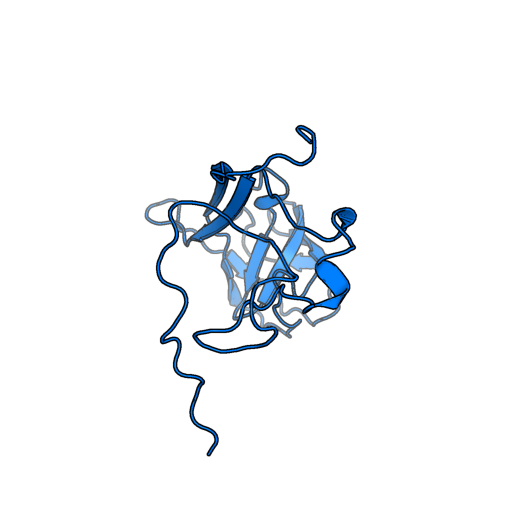O 1
ATOM 620 N N . ASP A 1 85 ? -10.611 0.554 17.151 1.00 96.56 85 ASP A N 1
ATOM 621 C CA . ASP A 1 85 ? -10.653 -0.102 18.460 1.00 96.56 85 ASP A CA 1
ATOM 622 C C . ASP A 1 85 ? -9.257 -0.351 19.071 1.00 96.56 85 ASP A C 1
ATOM 624 O O . ASP A 1 85 ? -9.061 -0.210 20.277 1.00 96.56 85 ASP A O 1
ATOM 628 N N . SER A 1 86 ? -8.264 -0.693 18.249 1.00 94.69 86 SER A N 1
ATOM 629 C CA . SER A 1 86 ? -6.857 -0.777 18.641 1.00 94.69 86 SER A CA 1
ATOM 630 C C . SER A 1 86 ? -5.947 -0.741 17.421 1.00 94.69 86 SER A C 1
ATOM 632 O O . SER A 1 86 ? -6.253 -1.365 16.419 1.00 94.69 86 SER A O 1
ATOM 634 N N . THR A 1 87 ? -4.767 -0.123 17.492 1.00 93.62 87 THR A N 1
ATOM 635 C CA . THR A 1 87 ? -3.778 -0.167 16.397 1.00 93.62 87 THR A CA 1
ATOM 636 C C . THR A 1 87 ? -2.798 -1.340 16.502 1.00 93.62 87 THR A C 1
ATOM 638 O O . THR A 1 87 ? -1.923 -1.502 15.646 1.00 93.62 87 THR A O 1
ATOM 641 N N . ARG A 1 88 ? -2.906 -2.192 17.533 1.00 89.88 88 ARG A N 1
ATOM 642 C CA . ARG A 1 88 ? -1.946 -3.286 17.799 1.00 89.88 88 ARG A CA 1
ATOM 643 C C . ARG A 1 88 ? -1.849 -4.312 16.668 1.00 89.88 88 ARG A C 1
ATOM 645 O O . ARG A 1 88 ? -0.807 -4.944 16.519 1.00 89.88 88 ARG A O 1
ATOM 652 N N . PHE A 1 89 ? -2.902 -4.460 15.862 1.00 88.81 89 PHE A N 1
ATOM 653 C CA . PHE A 1 89 ? -2.896 -5.321 14.675 1.00 88.81 89 PHE A CA 1
ATOM 654 C C . PHE A 1 89 ? -1.939 -4.823 13.577 1.00 88.81 89 PHE A C 1
ATOM 656 O O . PHE A 1 89 ? -1.468 -5.608 12.757 1.00 88.81 89 PHE A O 1
ATOM 663 N N . ALA A 1 90 ? -1.616 -3.528 13.583 1.00 88.81 90 ALA A N 1
ATOM 664 C CA . ALA A 1 90 ? -0.673 -2.886 12.683 1.00 88.81 90 ALA A CA 1
ATOM 665 C C . ALA A 1 90 ? 0.559 -2.434 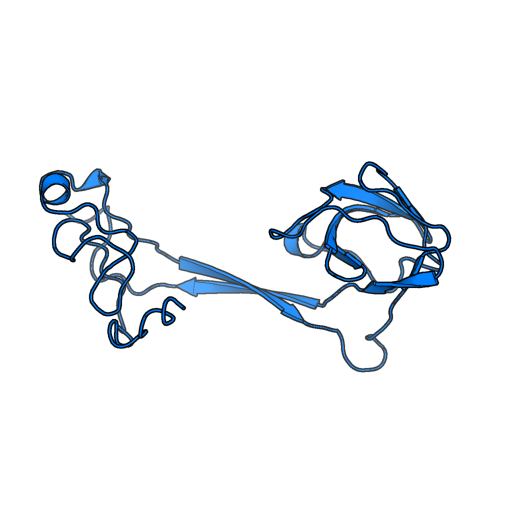13.485 1.00 88.81 90 ALA A C 1
ATOM 667 O O . ALA A 1 90 ? 0.680 -1.251 13.802 1.00 88.81 90 ALA A O 1
ATOM 668 N N . PRO A 1 91 ? 1.487 -3.340 13.851 1.00 74.81 91 PRO A N 1
ATOM 669 C CA . PRO A 1 91 ? 2.596 -3.016 14.753 1.00 74.81 91 PRO A CA 1
ATOM 670 C C . PRO A 1 91 ? 3.544 -1.919 14.231 1.00 74.81 91 PRO A C 1
ATOM 672 O O . PRO A 1 91 ? 4.326 -1.368 15.005 1.00 74.81 91 PRO A O 1
ATOM 675 N N . GLY A 1 92 ? 3.444 -1.537 12.956 1.00 67.75 92 GLY A N 1
ATOM 676 C CA . GLY A 1 92 ? 4.369 -0.599 12.330 1.00 67.75 92 GLY A CA 1
ATOM 677 C C . GLY A 1 92 ? 5.719 -1.235 12.006 1.00 67.75 92 GLY A C 1
ATOM 678 O O . GLY A 1 92 ? 5.963 -2.400 12.317 1.00 67.75 92 GLY A O 1
ATOM 679 N N . GLY A 1 93 ? 6.568 -0.479 11.310 1.00 64.31 93 GLY A N 1
ATOM 680 C CA . GLY A 1 93 ? 7.881 -0.921 10.842 1.00 64.31 93 GLY A CA 1
ATOM 681 C C . GLY A 1 93 ? 8.437 0.001 9.756 1.00 64.31 93 GLY A C 1
ATOM 682 O O . GLY A 1 93 ? 8.023 1.159 9.664 1.00 64.31 93 GLY A O 1
ATOM 683 N N . ASP A 1 94 ? 9.357 -0.534 8.945 1.00 66.50 94 ASP A N 1
ATOM 684 C CA . ASP A 1 94 ? 9.864 0.057 7.694 1.00 66.50 94 ASP A CA 1
ATOM 685 C C . ASP A 1 94 ? 8.751 0.840 6.954 1.00 66.50 94 ASP A C 1
ATOM 687 O O . ASP A 1 94 ? 7.616 0.350 6.916 1.00 66.50 94 ASP A O 1
ATOM 691 N N . PRO A 1 95 ? 9.021 2.028 6.367 1.00 66.62 95 PRO A N 1
ATOM 692 C CA . PRO A 1 95 ? 8.049 2.778 5.563 1.00 66.62 95 PRO A CA 1
ATOM 693 C C . PRO A 1 95 ? 7.216 1.921 4.595 1.00 66.62 95 PRO A C 1
ATOM 695 O O . PRO A 1 95 ? 6.034 2.185 4.383 1.00 66.62 95 PRO A O 1
ATOM 698 N N . VAL A 1 96 ? 7.786 0.838 4.059 1.00 69.56 96 VAL A N 1
ATOM 699 C CA . VAL A 1 96 ? 7.103 -0.088 3.143 1.00 69.56 96 VAL A CA 1
ATOM 700 C C . VAL A 1 96 ? 5.954 -0.877 3.818 1.00 69.56 96 VAL A C 1
ATOM 702 O O . VAL A 1 96 ? 5.052 -1.391 3.147 1.00 69.56 96 VAL A O 1
ATOM 705 N N . GLY A 1 97 ? 5.939 -0.944 5.150 1.00 74.12 97 GLY A N 1
ATOM 706 C CA . GLY A 1 97 ? 4.919 -1.578 5.988 1.00 74.12 97 GLY A CA 1
ATOM 707 C C . GLY A 1 97 ? 3.871 -0.633 6.589 1.00 74.12 97 GLY A C 1
ATOM 708 O O . GLY A 1 97 ? 2.938 -1.120 7.226 1.00 74.12 97 GLY A O 1
ATOM 709 N N . LYS A 1 98 ? 3.973 0.689 6.392 1.00 91.06 98 LYS A N 1
ATOM 710 C CA . LYS A 1 98 ? 3.037 1.668 6.976 1.00 91.06 98 LYS A CA 1
ATOM 711 C C . LYS A 1 98 ? 1.735 1.813 6.181 1.00 91.06 98 LYS A C 1
ATOM 713 O O . LYS A 1 98 ? 1.387 2.886 5.695 1.00 91.06 98 LYS A O 1
ATOM 718 N N . PHE A 1 99 ? 1.013 0.707 6.029 1.00 93.12 99 PHE A N 1
ATOM 719 C CA . PHE A 1 99 ? -0.250 0.670 5.299 1.00 93.12 99 PHE A CA 1
ATOM 720 C C . PHE A 1 99 ? -1.324 -0.088 6.073 1.00 93.12 99 PHE A C 1
ATOM 722 O O . PHE A 1 99 ? -1.043 -1.092 6.727 1.00 93.12 99 PHE A O 1
ATOM 729 N N . VAL A 1 100 ? -2.565 0.363 5.932 1.00 94.56 100 VAL A N 1
ATOM 730 C CA . VAL A 1 100 ? -3.767 -0.382 6.308 1.00 94.56 100 VAL A CA 1
ATOM 731 C C . VAL A 1 100 ? -4.697 -0.505 5.108 1.00 94.56 100 VAL A C 1
ATOM 733 O O . VAL A 1 100 ? -4.638 0.302 4.178 1.00 94.56 100 VAL A O 1
ATOM 736 N N . LYS A 1 101 ? -5.549 -1.526 5.114 1.00 95.44 101 LYS A N 1
ATOM 737 C CA . LYS A 1 101 ? -6.586 -1.737 4.108 1.00 95.44 101 LYS A CA 1
ATOM 738 C C . LYS A 1 101 ? -7.962 -1.686 4.757 1.00 95.44 101 LYS A C 1
ATOM 740 O O . LYS A 1 101 ? -8.181 -2.386 5.746 1.00 95.44 101 LYS A O 1
ATOM 745 N N . ILE A 1 102 ? -8.872 -0.910 4.172 1.00 97.06 102 ILE A N 1
ATOM 746 C CA . ILE A 1 102 ? -10.287 -0.834 4.562 1.00 97.06 102 ILE A CA 1
ATOM 747 C C . ILE A 1 102 ? -11.116 -1.034 3.296 1.00 97.06 102 ILE A C 1
ATOM 749 O O . ILE A 1 102 ? -10.953 -0.297 2.324 1.00 97.06 102 ILE A O 1
ATOM 753 N N . GLY A 1 103 ? -11.942 -2.082 3.259 1.00 95.75 103 GLY A N 1
ATOM 754 C CA . GLY A 1 103 ? -12.651 -2.469 2.035 1.00 95.75 103 GLY A CA 1
ATOM 755 C C . GLY A 1 103 ? -11.684 -2.674 0.860 1.00 95.75 103 GLY A C 1
ATOM 756 O O . GLY A 1 103 ? -10.821 -3.555 0.906 1.00 95.75 103 GLY A O 1
ATOM 757 N N . ASN A 1 104 ? -11.812 -1.842 -0.178 1.00 96.12 104 ASN A N 1
ATOM 758 C CA . ASN A 1 104 ? -10.949 -1.852 -1.365 1.00 96.12 104 ASN A CA 1
ATOM 759 C C . ASN A 1 104 ? -9.834 -0.797 -1.343 1.00 96.12 104 ASN A C 1
ATOM 761 O O . ASN A 1 104 ? -9.004 -0.776 -2.252 1.00 96.12 104 ASN A O 1
ATOM 765 N N . GLU A 1 105 ? -9.779 0.047 -0.316 1.00 97.88 105 GLU A N 1
ATOM 766 C CA . GLU A 1 105 ? -8.823 1.142 -0.228 1.00 97.88 105 GLU A CA 1
ATOM 767 C C . GLU A 1 105 ? -7.580 0.739 0.568 1.00 97.88 105 GLU A C 1
ATOM 769 O O . GLU A 1 105 ? -7.667 0.227 1.686 1.00 97.88 105 GLU A O 1
ATOM 774 N N . TRP A 1 106 ? -6.407 1.021 0.002 1.00 96.19 106 TRP A N 1
ATOM 775 C CA . TRP A 1 106 ? -5.146 1.041 0.736 1.00 96.19 106 TRP A CA 1
ATOM 776 C C . TRP A 1 106 ? -4.872 2.457 1.234 1.00 96.19 106 TRP A C 1
ATOM 778 O O . TRP A 1 106 ? -4.905 3.412 0.460 1.00 96.19 106 TRP A O 1
ATOM 788 N N . ILE A 1 107 ? -4.536 2.588 2.513 1.00 96.44 107 ILE A N 1
ATOM 789 C CA . ILE A 1 107 ? -4.239 3.866 3.156 1.00 96.44 107 ILE A CA 1
ATOM 790 C C . ILE A 1 107 ? -2.852 3.788 3.784 1.00 96.44 107 ILE A C 1
ATOM 792 O O . ILE A 1 107 ? -2.562 2.870 4.549 1.00 96.44 107 ILE A O 1
ATOM 796 N N . GLN A 1 108 ? -1.993 4.745 3.445 1.00 94.81 108 GLN A N 1
ATOM 797 C CA . GLN A 1 108 ? -0.696 4.939 4.083 1.00 94.81 108 GLN A CA 1
ATOM 798 C C . GLN A 1 108 ? -0.860 5.828 5.313 1.00 94.81 108 GLN A C 1
ATOM 800 O O . GLN A 1 108 ? -1.552 6.849 5.251 1.00 94.81 108 GLN A O 1
ATOM 805 N N . TRP A 1 109 ? -0.201 5.467 6.405 1.00 95.31 109 TRP A N 1
ATOM 806 C CA . TRP A 1 109 ? -0.206 6.238 7.645 1.00 95.31 109 TRP A CA 1
ATOM 807 C C . TRP A 1 109 ? 1.216 6.664 8.013 1.00 95.31 109 TRP A C 1
ATOM 809 O O . TRP A 1 109 ? 2.169 5.922 7.792 1.00 95.31 109 TRP A O 1
ATOM 819 N N . SER A 1 110 ? 1.375 7.8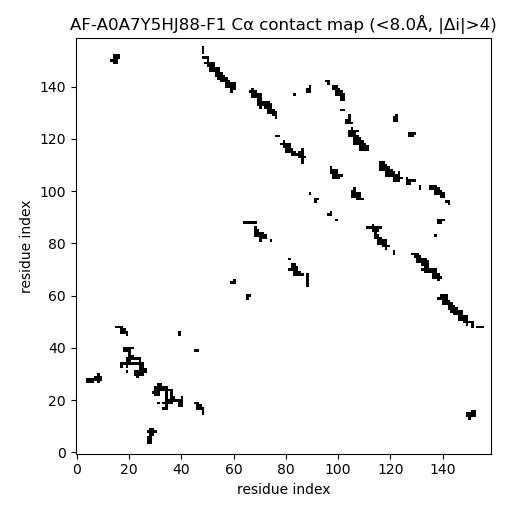66 8.558 1.00 93.69 110 SER A N 1
ATOM 820 C CA . SER A 1 110 ? 2.684 8.408 8.942 1.00 93.69 110 SER A CA 1
ATOM 821 C C . SER A 1 110 ? 3.039 8.038 10.379 1.00 93.69 110 SER A C 1
ATOM 823 O O . SER A 1 110 ? 4.192 7.694 10.666 1.00 93.69 110 SER A O 1
ATOM 825 N N . ASP A 1 111 ? 2.033 8.048 11.251 1.00 93.50 111 ASP A N 1
ATOM 826 C CA . ASP A 1 111 ? 2.157 7.807 12.683 1.00 93.50 111 ASP A CA 1
ATOM 827 C C . ASP A 1 111 ? 0.913 7.111 13.259 1.00 93.50 111 ASP A C 1
ATOM 829 O O . ASP A 1 111 ? -0.125 7.028 12.590 1.00 93.50 111 ASP A O 1
ATOM 833 N N . ARG A 1 112 ? 1.017 6.593 14.487 1.00 94.69 112 ARG A N 1
ATOM 834 C CA . ARG A 1 112 ? -0.106 5.995 15.216 1.00 94.69 112 ARG A CA 1
ATOM 835 C C . ARG A 1 112 ? 0.049 6.102 16.732 1.00 94.69 112 ARG A C 1
ATOM 837 O O . ARG A 1 112 ? 1.156 5.996 17.251 1.00 94.69 112 ARG A O 1
ATOM 844 N N . ASP A 1 113 ? -1.080 6.176 17.424 1.00 94.94 113 ASP A N 1
ATOM 845 C CA . ASP A 1 113 ? -1.188 5.888 18.859 1.00 94.94 113 ASP A CA 1
ATOM 846 C C . ASP A 1 113 ? -1.924 4.553 19.084 1.00 94.94 113 ASP A C 1
ATOM 848 O O . ASP A 1 113 ? -2.059 3.754 18.156 1.00 94.94 113 ASP A O 1
ATOM 852 N N . ASP A 1 114 ? -2.384 4.268 20.304 1.00 95.50 114 ASP A N 1
ATOM 853 C CA . ASP A 1 114 ? -3.067 3.013 20.644 1.00 95.50 114 ASP A CA 1
ATOM 854 C C . ASP A 1 114 ? -4.387 2.779 19.887 1.00 95.50 114 ASP A C 1
ATOM 856 O O . ASP A 1 114 ? -4.788 1.624 19.722 1.00 95.50 114 ASP A O 1
ATOM 860 N N . THR A 1 115 ? -5.045 3.835 19.400 1.00 96.94 115 THR A N 1
ATOM 861 C CA . THR A 1 115 ? -6.386 3.786 18.776 1.00 96.94 115 THR A CA 1
ATOM 862 C C . THR A 1 115 ? -6.523 4.621 17.501 1.00 96.94 115 THR A C 1
ATOM 864 O O . THR A 1 115 ? -7.572 4.606 16.865 1.00 96.94 115 THR A O 1
ATOM 867 N N . THR A 1 116 ? -5.487 5.343 17.088 1.00 97.50 116 THR A N 1
ATOM 868 C CA . THR A 1 116 ? -5.562 6.290 15.974 1.00 97.50 116 THR A CA 1
ATOM 869 C C . THR A 1 116 ? -4.389 6.106 15.026 1.00 97.50 116 THR A C 1
ATOM 871 O O . THR A 1 116 ? -3.247 6.000 15.463 1.00 97.50 116 THR A O 1
ATOM 874 N N . PHE A 1 117 ? -4.656 6.135 13.721 1.00 97.38 117 PHE A N 1
ATOM 875 C CA . PHE A 1 117 ? -3.640 6.348 12.692 1.00 97.38 117 PHE A CA 1
ATOM 876 C C . PHE A 1 117 ? -3.719 7.779 12.159 1.00 97.38 117 PHE A C 1
ATOM 878 O O . PHE A 1 117 ? -4.802 8.255 11.805 1.00 97.38 117 PHE A O 1
ATOM 885 N N . THR A 1 118 ? -2.564 8.427 12.024 1.00 97.38 118 THR A N 1
ATOM 886 C CA . THR A 1 118 ? -2.413 9.668 11.258 1.00 97.38 118 THR A CA 1
ATOM 887 C C . THR A 1 118 ? -2.197 9.304 9.796 1.00 97.38 118 THR A C 1
ATOM 889 O O . THR A 1 118 ? -1.250 8.595 9.455 1.00 97.38 118 THR A O 1
ATOM 892 N N . VAL A 1 119 ? -3.084 9.761 8.918 1.00 97.06 119 VAL A N 1
ATOM 893 C CA . VAL A 1 119 ? -3.040 9.435 7.491 1.00 97.06 119 VAL A CA 1
ATOM 894 C C . VAL A 1 119 ? -1.949 10.249 6.807 1.00 97.06 119 VAL A C 1
ATOM 896 O O . VAL A 1 119 ? -1.934 11.474 6.872 1.00 97.06 119 VAL A O 1
ATOM 899 N N . GLU A 1 120 ? -1.075 9.556 6.085 1.00 95.62 120 GLU A N 1
ATOM 900 C CA . GLU A 1 120 ? -0.131 10.172 5.154 1.00 95.62 120 GLU A CA 1
ATOM 901 C C . GLU A 1 120 ? -0.752 10.272 3.759 1.00 95.62 120 GLU A C 1
ATOM 903 O O . GLU A 1 120 ? -0.666 11.305 3.097 1.00 95.62 120 GLU A O 1
ATOM 908 N N . ARG A 1 121 ? -1.408 9.193 3.304 1.00 95.75 121 ARG A N 1
ATOM 909 C CA . ARG A 1 121 ? -1.994 9.137 1.964 1.00 95.75 121 ARG A CA 1
ATOM 910 C C . ARG A 1 121 ? -3.175 8.173 1.865 1.00 95.75 121 ARG A C 1
ATOM 912 O O . ARG A 1 121 ? -3.028 6.967 2.047 1.00 95.75 121 ARG A O 1
ATOM 919 N N . ARG A 1 122 ? -4.326 8.704 1.450 1.00 97.31 122 ARG A N 1
ATOM 920 C CA . ARG A 1 122 ? -5.512 7.951 0.999 1.00 97.31 122 ARG A CA 1
ATOM 921 C C . ARG A 1 122 ? -5.350 7.453 -0.440 1.00 97.31 122 ARG A C 1
ATOM 923 O O . ARG A 1 122 ? -4.595 8.050 -1.211 1.00 97.31 122 ARG A O 1
ATOM 930 N N . GLY A 1 123 ? -6.057 6.389 -0.821 1.00 96.44 123 GLY A N 1
ATOM 931 C CA . GLY A 1 123 ? -5.977 5.827 -2.179 1.00 96.44 123 GLY A CA 1
ATOM 932 C C . GLY A 1 123 ? -4.559 5.388 -2.580 1.00 96.44 123 GLY A C 1
ATOM 933 O O . GLY A 1 123 ? -4.105 5.588 -3.710 1.00 96.44 123 GLY A O 1
ATOM 934 N N . ALA A 1 124 ? -3.794 4.847 -1.636 1.00 93.81 124 ALA A N 1
ATOM 935 C CA . ALA A 1 124 ? -2.458 4.343 -1.904 1.00 93.81 124 ALA A CA 1
ATOM 936 C C . ALA A 1 124 ? -2.507 3.100 -2.811 1.00 93.81 124 ALA A C 1
ATOM 938 O O . ALA A 1 124 ? -3.551 2.472 -3.001 1.00 93.81 124 ALA A O 1
ATOM 939 N N . ARG A 1 125 ? -1.358 2.734 -3.394 1.00 90.38 125 ARG A N 1
ATOM 940 C CA . ARG A 1 125 ? -1.204 1.513 -4.214 1.00 90.38 125 ARG A CA 1
ATOM 941 C C . ARG A 1 125 ? -2.222 1.397 -5.363 1.00 90.38 125 ARG A C 1
ATOM 943 O O . ARG A 1 125 ? -2.662 0.303 -5.697 1.00 90.38 125 ARG A O 1
ATOM 950 N N . GLY A 1 126 ? -2.600 2.537 -5.946 1.00 91.81 126 GLY A N 1
ATOM 951 C CA . GLY A 1 126 ? -3.527 2.607 -7.080 1.00 91.81 126 GLY A CA 1
ATOM 952 C C . GLY A 1 126 ? -5.003 2.416 -6.719 1.00 91.81 126 GLY A C 1
ATOM 953 O O . GLY A 1 126 ? -5.825 2.270 -7.620 1.00 91.81 126 GLY A O 1
ATOM 954 N N . THR A 1 127 ? -5.353 2.411 -5.431 1.00 96.94 127 THR A N 1
ATOM 955 C CA . THR A 1 127 ? -6.753 2.352 -4.986 1.00 96.94 127 THR A CA 1
ATOM 956 C C . THR A 1 127 ? -7.411 3.732 -5.012 1.00 96.94 127 THR A C 1
ATOM 958 O O . THR A 1 127 ? -6.734 4.757 -5.114 1.00 96.94 127 THR A O 1
ATOM 961 N N . ARG A 1 128 ? -8.745 3.776 -4.954 1.00 97.81 128 ARG A N 1
ATOM 962 C CA . ARG A 1 128 ? -9.508 5.030 -4.887 1.00 97.81 128 ARG A CA 1
ATOM 963 C C . ARG A 1 128 ? -9.794 5.386 -3.431 1.00 97.81 128 ARG A C 1
ATOM 965 O O . ARG A 1 128 ? -9.951 4.492 -2.607 1.00 97.81 128 ARG A O 1
ATOM 972 N N . LYS A 1 129 ? -9.861 6.686 -3.129 1.00 98.19 129 LYS A N 1
ATOM 973 C CA . LYS A 1 129 ? -10.333 7.155 -1.823 1.00 98.19 129 LYS A CA 1
ATOM 974 C C . LYS A 1 129 ? -11.825 6.844 -1.694 1.00 98.19 129 LYS A C 1
ATOM 976 O O . LYS A 1 129 ? -12.582 7.180 -2.605 1.00 98.19 129 LYS A O 1
ATOM 981 N N . GLU A 1 130 ? -12.241 6.242 -0.588 1.00 98.00 130 GLU A N 1
ATOM 982 C CA . GLU A 1 130 ? -13.635 5.850 -0.355 1.00 98.00 130 GLU A CA 1
ATOM 983 C C . GLU A 1 130 ? -14.129 6.321 1.024 1.00 98.00 130 GLU A C 1
ATOM 985 O O . GLU A 1 130 ? -13.343 6.608 1.933 1.00 98.00 130 GLU A O 1
ATOM 990 N N . THR A 1 131 ? -15.450 6.434 1.166 1.00 98.38 131 THR A N 1
ATOM 991 C CA . THR A 1 131 ? -16.093 6.599 2.475 1.00 98.38 131 THR A CA 1
ATOM 992 C C . THR A 1 131 ? -16.252 5.226 3.112 1.00 98.38 131 THR A C 1
ATOM 994 O O . THR A 1 131 ? -16.779 4.315 2.474 1.00 98.38 131 THR A O 1
ATOM 997 N N . HIS A 1 132 ? -15.863 5.091 4.378 1.00 98.44 132 HIS A N 1
ATOM 998 C CA . HIS A 1 132 ? -15.984 3.845 5.136 1.00 98.44 132 HIS A CA 1
ATOM 999 C C . HIS A 1 132 ? -16.884 4.056 6.349 1.00 98.44 132 HIS A C 1
ATOM 1001 O O . HIS A 1 132 ? -16.768 5.060 7.052 1.00 98.44 132 HIS A O 1
ATOM 1007 N N . ALA A 1 133 ? -17.797 3.118 6.591 1.00 98.31 133 ALA A N 1
ATOM 1008 C CA . ALA A 1 133 ? -18.703 3.178 7.733 1.00 98.31 133 ALA A CA 1
ATOM 1009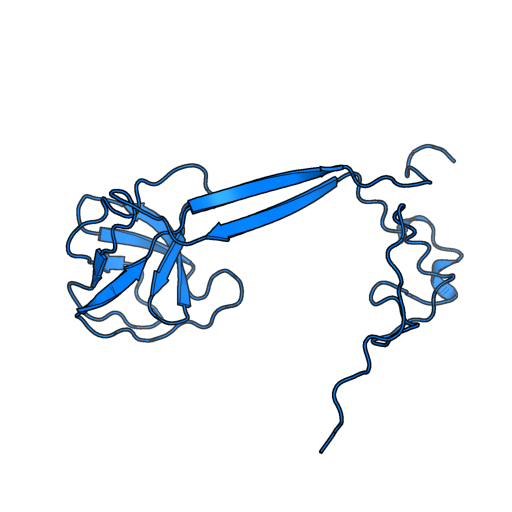 C C . ALA A 1 133 ? -17.987 2.814 9.044 1.00 98.31 133 ALA A C 1
ATOM 1011 O O . ALA A 1 133 ? -16.988 2.094 9.040 1.00 98.31 133 ALA A O 1
ATOM 1012 N N . SER A 1 134 ? -18.542 3.271 10.171 1.00 98.12 134 SER A N 1
ATOM 1013 C CA . SER A 1 134 ? -18.159 2.732 11.479 1.00 98.12 134 SER A CA 1
ATOM 1014 C C . SER A 1 134 ? -18.370 1.217 11.493 1.00 98.12 134 SER A C 1
ATOM 1016 O O . SER A 1 134 ? -19.297 0.713 10.855 1.00 98.12 134 SER A O 1
ATOM 1018 N N . GLY A 1 135 ? -17.491 0.498 12.175 1.00 97.81 135 GLY A N 1
ATOM 1019 C CA . GLY A 1 135 ? -17.494 -0.958 12.201 1.00 97.81 135 GLY A CA 1
ATOM 1020 C C . GLY A 1 135 ? -16.808 -1.638 11.011 1.00 97.81 135 GLY A C 1
ATOM 1021 O O . GLY A 1 135 ? -16.732 -2.864 10.943 1.00 97.81 135 GLY A O 1
ATOM 1022 N N . ALA A 1 136 ? -16.292 -0.879 10.036 1.00 98.00 136 ALA A N 1
ATOM 1023 C CA . ALA A 1 136 ? -15.551 -1.479 8.931 1.00 98.00 136 ALA A CA 1
ATOM 1024 C C . ALA A 1 136 ? -14.225 -2.083 9.418 1.00 98.00 136 ALA A C 1
ATOM 1026 O O . ALA A 1 136 ? -13.481 -1.463 10.181 1.00 98.00 136 ALA A O 1
ATOM 1027 N N . LEU A 1 137 ? -13.901 -3.279 8.920 1.00 96.31 137 LEU A N 1
ATOM 1028 C CA . LEU A 1 137 ? -12.651 -3.954 9.254 1.00 96.31 137 LEU A CA 1
ATOM 1029 C C . LEU A 1 137 ? -11.448 -3.220 8.658 1.00 96.31 137 LEU A C 1
ATOM 1031 O O . LEU A 1 137 ? -11.399 -2.936 7.457 1.00 96.31 137 LEU A O 1
ATOM 1035 N N . VAL A 1 138 ? -10.438 -3.019 9.496 1.00 95.69 138 VAL A N 1
ATOM 1036 C CA . VAL A 1 138 ? -9.146 -2.440 9.148 1.00 95.69 138 VAL A CA 1
ATOM 1037 C C . VAL A 1 138 ? -8.085 -3.526 9.250 1.00 95.69 138 VAL A C 1
ATOM 1039 O O . VAL A 1 138 ? -7.886 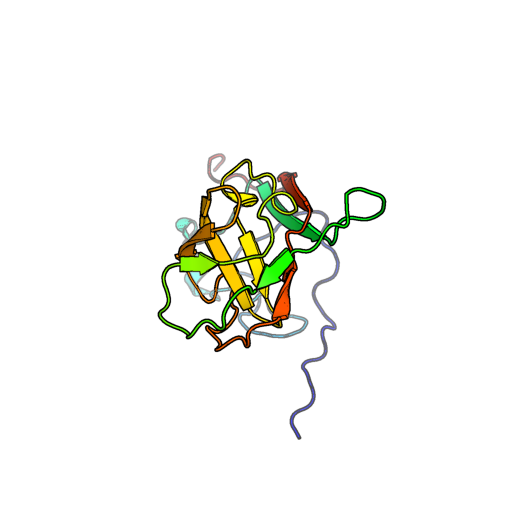-4.143 10.294 1.00 95.69 138 VAL A O 1
ATOM 1042 N N . ARG A 1 139 ? -7.391 -3.787 8.144 1.00 92.81 139 ARG A N 1
ATOM 1043 C CA . ARG A 1 139 ? -6.385 -4.854 8.057 1.00 92.81 139 ARG A CA 1
ATOM 1044 C C . ARG A 1 139 ? -4.993 -4.278 7.877 1.00 92.81 139 ARG A C 1
ATOM 1046 O O . ARG A 1 139 ? -4.814 -3.333 7.115 1.00 92.81 139 ARG A O 1
ATOM 1053 N N . ALA A 1 140 ? -4.000 -4.899 8.502 1.00 89.81 140 ALA A N 1
ATOM 1054 C CA . ALA A 1 140 ? -2.591 -4.650 8.223 1.00 89.81 140 ALA A CA 1
ATOM 1055 C C . ALA A 1 140 ? -1.929 -5.967 7.816 1.00 89.81 140 ALA A C 1
ATOM 1057 O O . ALA A 1 140 ? -1.798 -6.890 8.616 1.00 89.81 140 ALA A O 1
ATOM 1058 N N . GLY A 1 141 ? -1.539 -6.069 6.547 1.00 84.69 141 GLY A N 1
ATOM 1059 C CA . GLY A 1 141 ? -0.861 -7.264 6.053 1.00 84.69 141 GLY A CA 1
ATOM 1060 C C . GLY A 1 141 ? 0.588 -7.359 6.538 1.00 84.69 141 GLY A C 1
ATOM 1061 O O . GLY A 1 141 ? 1.163 -6.412 7.081 1.00 84.69 141 GLY A O 1
ATOM 1062 N N . ALA A 1 142 ? 1.201 -8.519 6.334 1.00 81.88 142 ALA A N 1
ATOM 1063 C CA . ALA A 1 142 ? 2.651 -8.653 6.382 1.00 81.88 142 ALA A CA 1
ATOM 1064 C C . ALA A 1 142 ? 3.234 -8.219 5.035 1.00 81.88 142 ALA A C 1
ATOM 1066 O O . ALA A 1 142 ? 2.822 -8.730 3.991 1.00 81.88 142 ALA A O 1
ATOM 1067 N N . THR A 1 143 ? 4.186 -7.284 5.059 1.00 83.75 143 THR A N 1
ATOM 1068 C CA . THR A 1 143 ? 4.886 -6.853 3.848 1.00 83.75 143 THR A CA 1
ATOM 1069 C C . THR A 1 143 ? 6.186 -7.621 3.678 1.00 83.75 143 THR A C 1
ATOM 1071 O O . THR A 1 143 ? 7.071 -7.552 4.526 1.00 83.75 143 THR A O 1
ATOM 1074 N N . LEU A 1 144 ? 6.308 -8.319 2.555 1.00 84.94 144 LEU A N 1
ATOM 1075 C CA . LEU A 1 144 ? 7.541 -8.930 2.087 1.00 84.94 144 LEU A CA 1
ATOM 1076 C C . LEU A 1 144 ? 8.126 -8.049 0.986 1.00 84.94 144 LEU A C 1
ATOM 1078 O O . LEU A 1 144 ? 7.461 -7.790 -0.017 1.00 84.94 144 LEU A O 1
ATOM 1082 N N . VAL A 1 145 ? 9.374 -7.625 1.160 1.00 87.19 145 VAL A N 1
ATOM 1083 C CA . VAL A 1 145 ? 10.146 -6.933 0.124 1.00 87.19 145 VAL A CA 1
ATOM 1084 C C . VAL A 1 145 ? 11.303 -7.830 -0.279 1.00 87.19 145 VAL A C 1
ATOM 1086 O O . VAL A 1 145 ? 12.069 -8.284 0.573 1.00 87.19 145 VAL A O 1
ATOM 1089 N N . ARG A 1 146 ? 11.438 -8.094 -1.577 1.00 90.12 146 ARG A N 1
ATOM 1090 C CA . ARG A 1 146 ? 12.560 -8.852 -2.123 1.00 90.12 146 ARG A CA 1
ATOM 1091 C C . ARG A 1 146 ? 13.138 -8.132 -3.326 1.00 90.12 146 ARG A C 1
ATOM 1093 O O . ARG A 1 146 ? 12.442 -7.924 -4.313 1.00 90.12 146 ARG A O 1
ATOM 1100 N N . ASP A 1 147 ? 14.425 -7.824 -3.252 1.00 92.00 147 ASP A N 1
ATOM 1101 C CA . ASP A 1 147 ? 15.191 -7.402 -4.417 1.00 92.00 147 ASP A CA 1
ATOM 1102 C C . ASP A 1 147 ? 15.704 -8.649 -5.140 1.00 92.00 147 ASP A C 1
ATOM 1104 O O . ASP A 1 147 ? 16.393 -9.490 -4.556 1.00 92.00 147 ASP A O 1
ATOM 1108 N N . VAL A 1 148 ? 15.326 -8.783 -6.406 1.00 90.31 148 VAL A N 1
ATOM 1109 C CA . VAL A 1 148 ? 15.723 -9.868 -7.299 1.00 90.31 148 VAL A CA 1
ATOM 1110 C C . VAL A 1 148 ? 16.711 -9.286 -8.307 1.00 90.31 148 VAL A C 1
ATOM 1112 O O . VAL A 1 148 ? 16.324 -8.397 -9.066 1.00 90.31 148 VAL A O 1
ATOM 1115 N N . PRO A 1 149 ? 17.981 -9.726 -8.316 1.00 87.19 149 PRO A N 1
ATOM 1116 C CA . PRO A 1 149 ? 18.914 -9.366 -9.375 1.00 87.19 149 PRO A CA 1
ATOM 1117 C C . PRO A 1 149 ? 18.348 -9.770 -10.729 1.00 87.19 149 PRO A C 1
ATOM 1119 O O . PRO A 1 149 ? 17.814 -10.870 -10.870 1.00 87.19 149 PRO A O 1
ATOM 1122 N N . VAL A 1 150 ? 18.459 -8.881 -11.706 1.00 81.88 150 VAL A N 1
ATOM 1123 C CA . VAL A 1 150 ? 18.058 -9.180 -13.077 1.00 81.88 150 VAL A CA 1
ATOM 1124 C C . VAL A 1 150 ? 19.324 -9.515 -13.852 1.00 81.88 150 VAL A C 1
ATOM 1126 O O . VAL A 1 150 ? 20.191 -8.652 -13.973 1.00 81.88 150 VAL A O 1
ATOM 1129 N N . PRO A 1 151 ? 19.464 -10.745 -14.373 1.00 72.44 151 PRO A N 1
ATOM 1130 C CA . PRO A 1 151 ? 20.531 -11.055 -15.309 1.00 72.44 151 PRO A CA 1
ATOM 1131 C C . PRO A 1 151 ? 20.330 -10.218 -16.578 1.00 72.44 151 PRO A C 1
ATOM 1133 O O . PRO A 1 151 ? 19.417 -10.472 -17.368 1.00 72.44 151 PRO A O 1
ATOM 1136 N N . ALA A 1 152 ? 21.161 -9.197 -16.756 1.00 66.00 152 ALA A N 1
ATOM 1137 C CA . ALA A 1 152 ? 21.238 -8.426 -17.985 1.00 66.00 152 ALA A CA 1
ATOM 1138 C C . ALA A 1 152 ? 22.465 -8.902 -18.771 1.00 66.00 152 ALA A C 1
ATOM 1140 O O . ALA A 1 152 ? 23.539 -9.085 -18.206 1.00 66.00 152 ALA A O 1
ATOM 1141 N N . HIS A 1 153 ? 22.307 -9.128 -20.077 1.00 56.09 153 HIS A N 1
ATOM 1142 C CA . HIS A 1 153 ? 23.436 -9.488 -20.947 1.00 56.09 153 HIS A CA 1
ATOM 1143 C C . HIS A 1 153 ? 24.326 -8.265 -21.258 1.00 56.09 153 HIS A C 1
ATOM 1145 O O . HIS A 1 153 ? 25.433 -8.404 -21.774 1.00 56.09 153 HIS A O 1
ATOM 1151 N N . ARG A 1 154 ? 23.835 -7.055 -20.975 1.00 59.84 154 ARG A N 1
ATOM 1152 C CA . ARG A 1 154 ? 24.532 -5.788 -21.195 1.00 59.84 154 ARG A CA 1
ATOM 1153 C C . ARG A 1 154 ? 24.432 -4.948 -19.930 1.00 59.84 154 ARG A C 1
ATOM 1155 O O . ARG A 1 154 ? 23.372 -4.907 -19.307 1.00 59.84 154 ARG A O 1
ATOM 1162 N N . GLU A 1 155 ? 25.534 -4.310 -19.564 1.00 60.09 155 GLU A N 1
ATOM 1163 C CA . GLU A 1 155 ? 25.584 -3.306 -18.506 1.00 60.09 155 GLU A CA 1
ATOM 1164 C C . GLU A 1 155 ? 25.920 -1.957 -19.144 1.00 60.09 155 GLU A C 1
ATOM 1166 O O . GLU A 1 155 ? 26.761 -1.904 -20.035 1.00 60.09 155 GLU A O 1
ATOM 1171 N N . ASP A 1 156 ? 25.292 -0.881 -18.669 1.00 54.25 156 ASP A N 1
ATOM 1172 C CA . ASP A 1 156 ? 25.370 0.483 -19.235 1.00 54.25 156 ASP A CA 1
ATOM 1173 C C . ASP A 1 156 ? 26.783 1.118 -19.173 1.00 54.25 156 ASP A C 1
ATOM 1175 O O . ASP A 1 156 ? 27.007 2.225 -19.645 1.00 54.25 156 ASP A O 1
ATOM 1179 N N . TRP A 1 157 ? 27.753 0.428 -18.562 1.00 56.31 157 TRP A N 1
ATOM 1180 C CA . TRP A 1 157 ? 29.116 0.922 -18.314 1.00 56.31 157 TRP A CA 1
ATOM 1181 C C . TRP A 1 157 ? 30.197 0.183 -19.115 1.00 56.31 157 TRP A C 1
ATOM 1183 O O . TRP A 1 157 ? 31.364 0.561 -19.035 1.00 56.31 157 TRP A O 1
ATOM 1193 N N . ASN A 1 158 ? 29.828 -0.873 -19.845 1.00 43.94 158 ASN A N 1
ATOM 1194 C CA . ASN A 1 158 ? 30.731 -1.610 -20.725 1.00 43.94 158 ASN A CA 1
ATOM 1195 C C . ASN A 1 158 ? 30.271 -1.381 -22.169 1.00 43.94 158 ASN A C 1
ATOM 1197 O O . ASN A 1 158 ? 29.448 -2.145 -22.678 1.00 43.94 158 ASN A O 1
ATOM 1201 N N . GLU A 1 159 ? 30.768 -0.307 -22.786 1.00 43.72 159 GLU A N 1
ATOM 1202 C CA . GLU A 1 159 ? 30.774 -0.178 -24.252 1.00 43.72 159 GLU A CA 1
ATOM 1203 C C . GLU A 1 159 ? 31.527 -1.349 -24.904 1.00 43.72 159 GLU A C 1
ATOM 1205 O O . GLU A 1 159 ? 32.606 -1.733 -24.386 1.00 43.72 159 GLU A O 1
#

Radius of gyration: 21.65 Å; Cα contacts (8 Å, |Δi|>4): 313; chains: 1; bounding box: 50×31×56 Å

Sequence (159 aa):
EPRPPQRGGGGLSPTWDSTRGLLPAGIGPDQFFLAKGPSSLENSVDDVFPAKVRVTLVVDRVGSDARVGELAQGIGPEDTTIRVDSTRFAPGGDPVGKFVKIGNEWIQWSDRDDTTFTVERRGARGTRKETHASGALVRAGATLVRDVPVPAHREDWNE